Protein AF-A0A562T8Y8-F1 (afdb_monomer)

Organism: Chitinophaga japonensis (NCBI:txid104662)

Foldseek 3Di:
DDPDPPDDPDDQADPPDDLVVLQVLCVVVVHHSVLSVVLNVVCVVVRVDDPPPDRPRHVVVVSVVSVVVVVVVVVVVVVVVVVCVVPVDPDD

Secondary structure (DSSP, 8-state):
--------TTSS--SSPPHHHHHHHHHHTT--HHHHHHHHHHHHHTTT--TTS-----HHHHHHHHHHHHHHHHHHHHHHHHHHHH------

Radius of gyration: 18.33 Å; Cα contacts (8 Å, |Δi|>4): 45; chains: 1; bounding box: 42×44×49 Å

Sequence (92 aa):
MKCKKFSFLGLGRHLPPLFHHVEIYFLQKGCSGNEAATFFRHYQARGWKGVKGKPVPSWKTLACDWIYLLKRNAYQKKALYEKANLYPGQTD

Mean predicted aligned error: 11.06 Å

Nearest PDB structures (foldseek):
  8zey-assembly1_A  TM=4.575E-01  e=9.384E+00  Pseudomonas aeruginosa

Structure (mmCIF, N/CA/C/O backbone):
data_AF-A0A562T8Y8-F1
#
_entry.id   AF-A0A562T8Y8-F1
#
loop_
_atom_site.group_PDB
_atom_site.id
_atom_site.type_symbol
_atom_site.label_atom_id
_atom_site.label_alt_id
_atom_site.label_comp_id
_atom_site.label_asym_id
_atom_site.label_entity_id
_atom_site.label_seq_id
_atom_site.pdbx_PDB_ins_code
_atom_site.Cartn_x
_atom_site.Cartn_y
_atom_site.Cartn_z
_atom_site.occupancy
_atom_site.B_iso_or_equiv
_atom_site.auth_seq_id
_atom_site.auth_comp_id
_atom_site.auth_asym_id
_atom_site.auth_atom_id
_atom_site.pdbx_PDB_model_num
ATOM 1 N N . MET A 1 1 ? 15.254 -6.307 -30.663 1.00 40.22 1 MET A N 1
ATOM 2 C CA . MET A 1 1 ? 14.574 -5.869 -29.420 1.00 40.22 1 MET A CA 1
ATOM 3 C C . MET A 1 1 ? 14.930 -6.851 -28.309 1.00 40.22 1 MET A C 1
ATOM 5 O O . MET A 1 1 ? 14.601 -8.020 -28.436 1.00 40.22 1 MET A O 1
ATOM 9 N N . LYS A 1 2 ? 15.699 -6.445 -27.289 1.00 41.69 2 LYS A N 1
ATOM 10 C CA . LYS A 1 2 ? 16.165 -7.343 -26.213 1.00 41.69 2 LYS A CA 1
ATOM 11 C C . LYS A 1 2 ? 15.554 -6.887 -24.886 1.00 41.69 2 LYS A C 1
ATOM 13 O O . LYS A 1 2 ? 16.101 -6.002 -24.233 1.00 41.69 2 LYS A O 1
ATOM 18 N N . CYS A 1 3 ? 14.417 -7.464 -24.498 1.00 46.38 3 CYS A N 1
ATOM 19 C CA . CYS A 1 3 ? 13.878 -7.306 -23.147 1.00 46.38 3 CYS A CA 1
ATOM 20 C C . CYS A 1 3 ? 14.849 -7.989 -22.178 1.00 46.38 3 CYS A C 1
ATOM 22 O O . CYS A 1 3 ? 14.932 -9.215 -22.109 1.00 46.38 3 CYS A O 1
ATOM 24 N N . LYS A 1 4 ? 15.670 -7.177 -21.509 1.00 50.12 4 LYS A N 1
ATOM 25 C CA . LYS A 1 4 ? 16.719 -7.616 -20.588 1.00 50.12 4 LYS A CA 1
ATOM 26 C C . LYS A 1 4 ? 16.039 -8.316 -19.409 1.00 50.12 4 LYS A C 1
ATOM 28 O O . LYS A 1 4 ? 15.342 -7.670 -18.630 1.00 50.12 4 LYS A O 1
ATOM 33 N N . LYS A 1 5 ? 16.192 -9.642 -19.330 1.00 50.12 5 LYS A N 1
ATOM 34 C CA . LYS A 1 5 ? 15.711 -10.470 -18.218 1.00 50.12 5 LYS A CA 1
ATOM 35 C C . LYS A 1 5 ? 16.250 -9.883 -16.913 1.00 50.12 5 LYS A C 1
ATOM 37 O O . LYS A 1 5 ? 17.446 -9.960 -16.652 1.00 50.12 5 LYS A O 1
ATOM 42 N N . PHE A 1 6 ? 15.376 -9.280 -16.111 1.00 49.34 6 PHE A N 1
ATOM 43 C CA . PHE A 1 6 ? 15.708 -8.828 -14.761 1.00 49.34 6 PHE A CA 1
ATOM 44 C C . PHE A 1 6 ? 15.581 -10.021 -13.808 1.00 49.34 6 PHE A C 1
ATOM 46 O O . PHE A 1 6 ? 14.669 -10.118 -12.993 1.00 49.34 6 PHE A O 1
ATOM 53 N N . SER A 1 7 ? 16.480 -10.988 -13.972 1.00 56.41 7 SER A N 1
ATOM 54 C CA . SER A 1 7 ? 16.621 -12.124 -13.069 1.00 56.41 7 SER A CA 1
ATOM 55 C C . SER A 1 7 ? 17.464 -11.706 -11.866 1.00 56.41 7 SER A C 1
ATOM 57 O O . SER A 1 7 ? 18.689 -11.740 -11.922 1.00 56.41 7 SER A O 1
ATOM 59 N N . PHE A 1 8 ? 16.802 -11.332 -10.773 1.00 50.19 8 PHE A N 1
ATOM 60 C CA . PHE A 1 8 ? 17.379 -11.399 -9.429 1.00 50.19 8 PHE A CA 1
ATOM 61 C C . PHE A 1 8 ? 16.430 -12.222 -8.557 1.00 50.19 8 PHE A C 1
ATOM 63 O O . PHE A 1 8 ? 15.491 -11.694 -7.954 1.00 50.19 8 PHE A O 1
ATOM 70 N N . LEU A 1 9 ? 16.648 -13.541 -8.564 1.00 45.19 9 LEU A N 1
ATOM 71 C CA . LEU A 1 9 ? 15.934 -14.492 -7.718 1.00 45.19 9 LEU A CA 1
ATOM 72 C C . LEU A 1 9 ? 16.098 -14.111 -6.232 1.00 45.19 9 LEU A C 1
ATOM 74 O O . LEU A 1 9 ? 17.183 -13.747 -5.790 1.00 45.19 9 LEU A O 1
ATOM 78 N N . GLY A 1 10 ? 15.004 -14.187 -5.467 1.00 45.34 10 GLY A N 1
ATOM 79 C CA . GLY A 1 10 ? 15.020 -14.201 -3.995 1.00 45.34 10 GLY A CA 1
ATOM 80 C C . GLY A 1 10 ? 14.884 -12.865 -3.246 1.00 45.34 10 GLY A C 1
ATOM 81 O O . GLY A 1 10 ? 14.584 -12.883 -2.059 1.00 45.34 10 GLY A O 1
ATOM 82 N N . LEU A 1 11 ? 15.026 -11.696 -3.887 1.00 52.38 11 LEU A N 1
ATOM 83 C CA . LEU A 1 11 ? 15.134 -10.406 -3.161 1.00 52.38 11 LEU A CA 1
ATOM 84 C C . LEU A 1 11 ? 13.849 -9.555 -3.108 1.00 52.38 11 LEU A C 1
ATOM 86 O O . LEU A 1 11 ? 13.892 -8.387 -2.722 1.00 52.38 11 LEU A O 1
ATOM 90 N N . GLY A 1 12 ? 12.691 -10.092 -3.509 1.00 52.00 12 GLY A N 1
ATOM 91 C CA . GLY A 1 12 ? 11.424 -9.339 -3.499 1.00 52.00 12 GLY A CA 1
ATOM 92 C C . GLY A 1 12 ? 11.365 -8.184 -4.511 1.00 52.00 12 GLY A C 1
ATOM 93 O O . GLY A 1 12 ? 10.550 -7.276 -4.367 1.00 52.00 12 GLY A O 1
ATOM 94 N N . ARG A 1 13 ? 12.223 -8.216 -5.537 1.00 56.88 13 ARG A N 1
ATOM 95 C CA . ARG A 1 13 ? 12.273 -7.232 -6.636 1.00 56.88 13 ARG A CA 1
ATOM 96 C C . ARG A 1 13 ? 11.500 -7.685 -7.880 1.00 56.88 13 ARG A C 1
ATOM 98 O O . ARG A 1 13 ? 11.518 -6.999 -8.894 1.00 56.88 13 ARG A O 1
ATOM 105 N N . HIS A 1 14 ? 10.834 -8.840 -7.805 1.00 61.41 14 HIS A N 1
ATOM 106 C CA . HIS A 1 14 ? 10.005 -9.354 -8.889 1.00 61.41 14 HIS A CA 1
ATOM 107 C C . HIS A 1 14 ? 8.713 -8.541 -8.984 1.00 61.41 14 HIS A C 1
ATOM 109 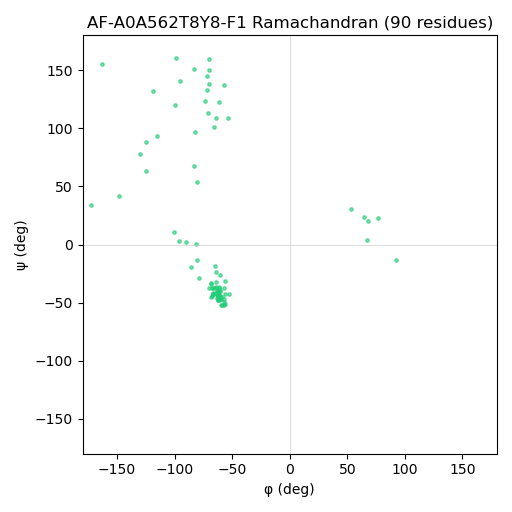O O . HIS A 1 14 ? 7.972 -8.411 -8.007 1.00 61.41 14 HIS A O 1
ATOM 115 N N . LEU A 1 15 ? 8.481 -7.987 -10.169 1.00 64.69 15 LEU A N 1
ATOM 116 C CA . LEU A 1 15 ? 7.265 -7.285 -10.542 1.00 64.69 15 LEU A CA 1
ATOM 117 C C . LEU A 1 15 ? 6.629 -8.042 -11.716 1.00 64.69 15 LEU A C 1
ATOM 119 O O . LEU A 1 15 ? 7.345 -8.353 -12.671 1.00 64.69 15 LEU A O 1
ATOM 123 N N . PRO A 1 16 ? 5.320 -8.328 -11.677 1.00 65.94 16 PRO A N 1
ATOM 124 C CA . PRO A 1 16 ? 4.407 -8.110 -10.554 1.00 65.94 16 PRO A CA 1
ATOM 125 C C . PRO A 1 16 ? 4.671 -9.092 -9.387 1.00 65.94 16 PRO A C 1
ATOM 127 O O . PRO A 1 16 ? 5.046 -10.241 -9.626 1.00 65.94 16 PRO A O 1
ATOM 130 N N . PRO A 1 17 ? 4.496 -8.668 -8.122 1.00 75.38 17 PRO A N 1
ATOM 131 C CA . PRO A 1 17 ? 4.483 -9.585 -6.988 1.00 75.38 17 PRO A CA 1
ATOM 132 C C . PRO A 1 17 ? 3.221 -10.456 -7.000 1.00 75.38 17 PRO A C 1
ATOM 134 O O . PRO A 1 17 ? 2.206 -10.095 -7.588 1.00 75.38 17 PRO A O 1
ATOM 137 N N . LEU A 1 18 ? 3.261 -11.589 -6.297 1.00 84.00 18 LEU A N 1
ATOM 138 C CA . LEU A 1 18 ? 2.052 -12.344 -5.966 1.00 84.00 18 LEU A CA 1
ATOM 139 C C . LEU A 1 18 ? 1.232 -11.559 -4.938 1.00 84.00 18 LEU A C 1
ATOM 141 O O . LEU A 1 18 ? 1.802 -11.034 -3.979 1.00 84.00 18 LEU A O 1
ATOM 145 N N . PHE A 1 19 ? -0.093 -11.527 -5.106 1.00 87.06 19 PHE A N 1
ATOM 146 C CA . PHE A 1 19 ? -0.996 -10.859 -4.163 1.00 87.06 19 PHE A CA 1
ATOM 147 C C . PHE A 1 19 ? -0.775 -11.341 -2.723 1.00 87.06 19 PHE A C 1
ATOM 149 O O . PHE A 1 19 ? -0.632 -10.522 -1.823 1.00 87.06 19 PHE A O 1
ATOM 156 N N . HIS A 1 20 ? -0.606 -12.650 -2.529 1.00 88.88 20 HIS A N 1
ATOM 157 C CA . HIS A 1 20 ? -0.366 -13.248 -1.216 1.00 88.88 20 HIS A CA 1
ATOM 158 C C . HIS A 1 20 ? 0.878 -12.682 -0.502 1.00 88.88 20 HIS A C 1
ATOM 160 O O . HIS A 1 20 ? 0.857 -12.437 0.700 1.00 88.88 20 HIS A O 1
ATOM 166 N N . HIS A 1 21 ? 1.956 -12.384 -1.239 1.00 87.88 21 HIS A N 1
ATOM 167 C CA . HIS A 1 21 ? 3.140 -11.746 -0.651 1.00 87.88 21 HIS A CA 1
ATOM 168 C C . HIS A 1 21 ? 2.857 -10.314 -0.188 1.00 87.88 21 HIS A C 1
ATOM 170 O O . HIS A 1 21 ? 3.390 -9.877 0.832 1.00 87.88 21 HIS A O 1
ATOM 176 N N . VAL A 1 22 ? 2.038 -9.579 -0.942 1.00 88.69 22 VAL A N 1
ATOM 177 C CA . VAL A 1 22 ? 1.616 -8.220 -0.588 1.00 88.69 22 VAL A CA 1
ATOM 178 C C . VAL A 1 22 ? 0.704 -8.257 0.634 1.00 88.69 22 VAL A C 1
ATOM 180 O O . VAL A 1 22 ? 0.912 -7.495 1.571 1.00 88.69 22 VAL A O 1
ATOM 183 N N . GLU A 1 23 ? -0.255 -9.174 0.659 1.00 92.00 23 GLU A N 1
ATOM 184 C CA . GLU A 1 23 ? -1.185 -9.361 1.769 1.00 92.00 23 GLU A CA 1
ATOM 185 C C . GLU A 1 23 ? -0.455 -9.668 3.082 1.00 92.00 23 GLU A C 1
ATOM 187 O O . GLU A 1 23 ? -0.618 -8.925 4.050 1.00 92.00 23 GLU A O 1
ATOM 192 N N . ILE A 1 24 ? 0.439 -10.666 3.096 1.00 90.94 24 ILE A N 1
ATOM 193 C CA . ILE A 1 24 ? 1.258 -10.989 4.277 1.00 90.94 24 ILE A CA 1
ATOM 194 C C . ILE A 1 24 ? 2.055 -9.767 4.740 1.00 90.94 24 ILE A C 1
ATOM 196 O O . ILE A 1 24 ? 2.127 -9.489 5.936 1.00 90.94 24 ILE A O 1
ATOM 200 N N . TYR A 1 25 ? 2.641 -9.012 3.808 1.00 90.62 25 TYR A N 1
ATOM 201 C CA . TYR A 1 25 ? 3.426 -7.828 4.147 1.00 90.62 25 TYR A CA 1
ATOM 202 C C . TYR A 1 25 ? 2.586 -6.745 4.834 1.00 90.62 25 TYR A C 1
ATOM 204 O O . TYR A 1 25 ? 3.023 -6.159 5.824 1.00 90.62 25 TYR A O 1
ATOM 212 N N . PHE A 1 26 ? 1.379 -6.480 4.334 1.00 91.31 26 PHE A N 1
ATOM 213 C CA . PHE A 1 26 ? 0.471 -5.504 4.937 1.00 91.31 26 PHE A CA 1
ATOM 214 C C . PHE A 1 26 ? -0.015 -5.967 6.313 1.00 91.31 26 PHE A C 1
ATOM 216 O O . PHE A 1 26 ? 0.031 -5.176 7.257 1.00 91.31 26 PHE A O 1
ATOM 223 N N . LEU A 1 27 ? -0.371 -7.247 6.456 1.00 91.44 27 LEU A N 1
ATOM 224 C CA . LEU A 1 27 ? -0.752 -7.834 7.743 1.00 91.44 27 LEU A CA 1
ATOM 225 C C . LEU A 1 27 ? 0.382 -7.709 8.774 1.00 91.44 27 LEU A C 1
ATOM 227 O O . LEU A 1 27 ? 0.156 -7.240 9.887 1.00 91.44 27 LEU A O 1
ATOM 231 N N . GLN A 1 28 ? 1.627 -8.006 8.384 1.00 91.56 28 GLN A N 1
ATOM 232 C CA . GLN A 1 28 ? 2.813 -7.827 9.238 1.00 91.56 28 GLN A CA 1
ATOM 233 C C . GLN A 1 28 ? 3.048 -6.370 9.667 1.00 91.56 28 GLN A C 1
ATOM 235 O O . GLN A 1 28 ? 3.677 -6.119 10.694 1.00 91.56 28 GLN A O 1
ATOM 240 N N . LYS A 1 29 ? 2.578 -5.391 8.887 1.00 87.94 29 LYS A N 1
ATOM 241 C CA . LYS A 1 29 ? 2.690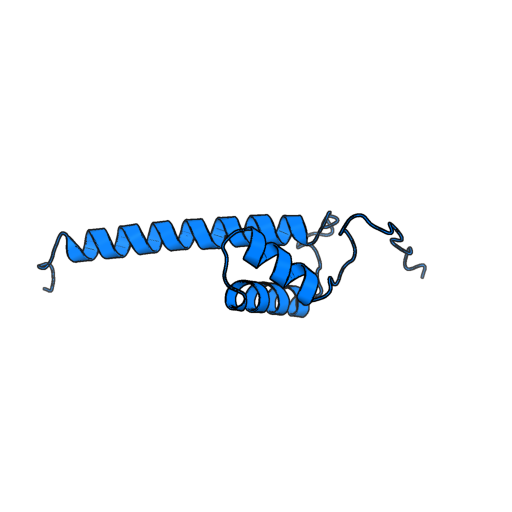 -3.957 9.203 1.00 87.94 29 LYS A CA 1
ATOM 242 C C . LYS A 1 29 ? 1.506 -3.412 10.010 1.00 87.94 29 LYS A C 1
ATOM 244 O O . LYS A 1 29 ? 1.504 -2.216 10.327 1.00 87.94 29 LYS A O 1
ATOM 249 N N . GLY A 1 30 ? 0.549 -4.272 10.362 1.00 88.81 30 GLY A N 1
ATOM 250 C CA . GLY A 1 30 ? -0.672 -3.908 11.077 1.00 88.81 30 GLY A CA 1
ATOM 251 C C . GLY A 1 30 ? -1.715 -3.222 10.191 1.00 88.81 30 GLY A C 1
ATOM 252 O O . GLY A 1 30 ? -2.538 -2.468 10.701 1.00 88.81 30 GLY A O 1
ATOM 253 N N . CYS A 1 31 ? -1.650 -3.429 8.875 1.00 88.75 31 CYS A N 1
ATOM 254 C CA . CYS A 1 31 ? -2.646 -2.960 7.914 1.00 88.75 31 CYS A CA 1
ATOM 255 C C . CYS A 1 31 ? -3.624 -4.084 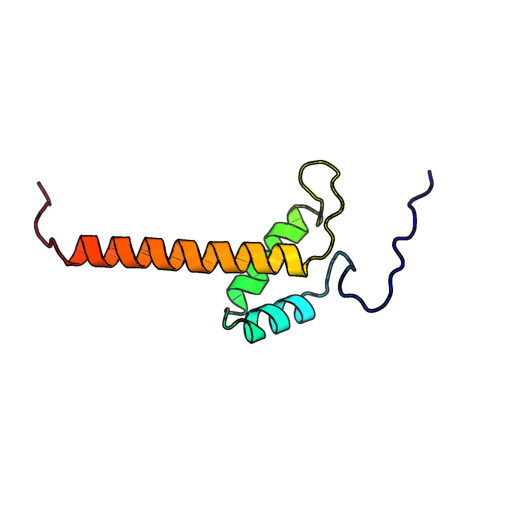7.552 1.00 88.75 31 CYS A C 1
ATOM 257 O O . CYS A 1 31 ? -3.330 -5.268 7.723 1.00 88.75 31 CYS A O 1
ATOM 259 N N . SER A 1 32 ? -4.788 -3.717 7.018 1.00 90.94 32 SER A N 1
ATOM 260 C CA . SER A 1 32 ? -5.822 -4.688 6.639 1.00 90.94 32 SER A CA 1
ATOM 261 C C . SER A 1 32 ? -5.571 -5.298 5.256 1.00 90.94 32 SER A C 1
ATOM 263 O O . SER A 1 32 ? -5.072 -4.628 4.349 1.00 90.94 32 SER A O 1
ATOM 265 N N . GLY A 1 33 ? -6.022 -6.540 5.041 1.00 88.75 33 GLY A N 1
ATOM 266 C CA . GLY A 1 33 ? -5.986 -7.191 3.720 1.00 88.75 33 GLY A CA 1
ATOM 267 C C . GLY A 1 33 ? -6.719 -6.392 2.628 1.00 88.75 33 GLY A C 1
ATOM 268 O O . GLY A 1 33 ? -6.273 -6.333 1.484 1.00 88.75 33 GLY A O 1
ATOM 269 N N . ASN A 1 34 ? -7.772 -5.653 2.996 1.00 90.75 34 ASN A N 1
ATOM 270 C CA . ASN A 1 34 ? -8.481 -4.738 2.090 1.00 90.75 34 ASN A CA 1
ATOM 271 C C . ASN A 1 34 ? -7.583 -3.605 1.552 1.00 90.75 34 ASN A C 1
ATOM 273 O O . ASN A 1 34 ? -7.678 -3.222 0.381 1.00 90.75 34 ASN A O 1
ATOM 277 N N . GLU A 1 35 ? -6.681 -3.074 2.384 1.00 89.56 35 GLU A N 1
ATOM 278 C CA . GLU A 1 35 ? -5.720 -2.045 1.971 1.00 89.56 35 GLU A CA 1
ATOM 279 C C . GLU A 1 35 ? -4.669 -2.639 1.027 1.00 89.56 35 GLU A C 1
ATOM 281 O O . GLU A 1 35 ? -4.312 -2.009 0.028 1.00 89.56 35 GLU A O 1
ATOM 286 N N . ALA A 1 36 ? -4.244 -3.881 1.289 1.00 91.38 36 ALA A N 1
ATOM 287 C CA . ALA A 1 36 ? -3.347 -4.634 0.418 1.00 91.38 36 ALA A CA 1
ATOM 288 C C . ALA A 1 36 ? -3.972 -4.881 -0.967 1.00 91.38 36 ALA A C 1
ATOM 290 O O . ALA A 1 36 ? -3.316 -4.671 -1.989 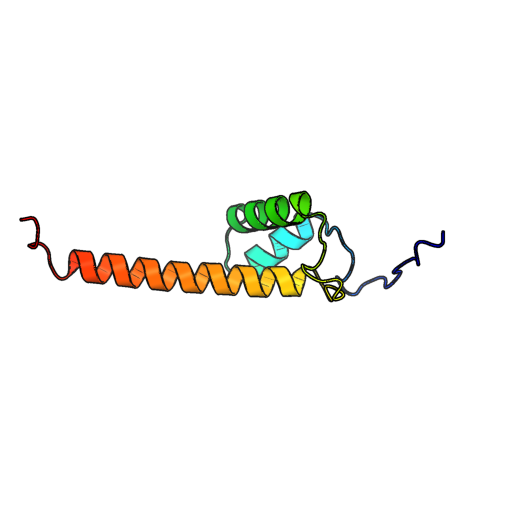1.00 91.38 36 ALA A O 1
ATOM 291 N N . ALA A 1 37 ? -5.254 -5.258 -1.017 1.00 92.00 37 ALA A N 1
ATOM 292 C CA . ALA A 1 37 ? -6.005 -5.435 -2.262 1.00 92.00 37 ALA A CA 1
ATOM 293 C C . ALA A 1 37 ? -6.125 -4.127 -3.052 1.00 92.00 37 ALA A C 1
ATOM 295 O O . ALA A 1 37 ? -5.909 -4.107 -4.267 1.00 92.00 37 ALA A O 1
ATOM 296 N N . THR A 1 38 ? -6.405 -3.020 -2.365 1.00 92.31 38 THR A N 1
ATOM 297 C CA . THR A 1 38 ? -6.479 -1.687 -2.983 1.00 92.31 38 THR A CA 1
ATOM 298 C C . THR A 1 38 ? -5.134 -1.283 -3.584 1.00 92.31 38 THR A C 1
ATOM 300 O O . THR A 1 38 ? -5.068 -0.892 -4.752 1.00 92.31 38 THR A O 1
ATOM 303 N N . PHE A 1 39 ? -4.050 -1.448 -2.822 1.00 90.50 39 PHE A N 1
ATOM 304 C CA . PHE A 1 39 ? -2.687 -1.213 -3.292 1.00 90.50 39 PHE A CA 1
ATOM 305 C C . PHE A 1 39 ? -2.360 -2.071 -4.523 1.00 90.50 39 PHE A C 1
ATOM 307 O O . PHE A 1 39 ? -1.896 -1.553 -5.541 1.00 90.50 39 PHE A O 1
ATOM 314 N N . PHE A 1 40 ? -2.640 -3.375 -4.461 1.00 90.31 40 PHE A N 1
ATOM 31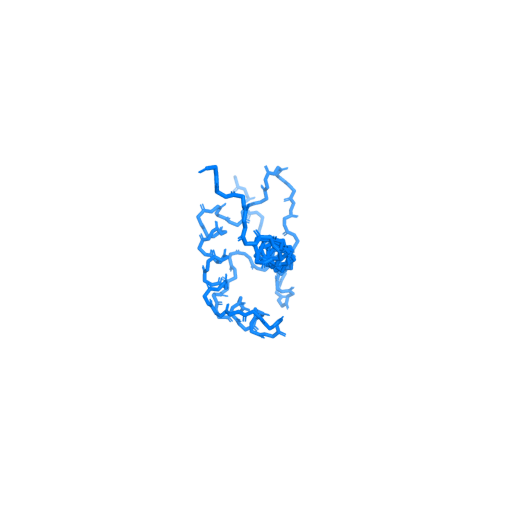5 C CA . PHE A 1 40 ? -2.320 -4.311 -5.535 1.00 90.31 40 PHE A CA 1
ATOM 316 C C . PHE A 1 40 ? -3.037 -3.952 -6.839 1.00 90.31 40 PHE A C 1
ATOM 318 O O . PHE A 1 40 ? -2.394 -3.843 -7.883 1.00 90.31 40 PHE A O 1
ATOM 325 N N . ARG A 1 41 ? -4.347 -3.682 -6.781 1.00 91.00 41 ARG A N 1
ATOM 326 C CA . ARG A 1 41 ? -5.148 -3.295 -7.956 1.00 91.00 41 ARG A CA 1
ATOM 327 C C . ARG A 1 41 ? -4.664 -1.982 -8.571 1.00 91.00 41 ARG A C 1
ATOM 329 O O . ARG A 1 41 ? -4.558 -1.884 -9.793 1.00 91.00 41 ARG A O 1
ATOM 336 N N . HIS A 1 42 ? -4.317 -1.001 -7.737 1.00 89.94 42 HIS A N 1
ATOM 337 C CA . HIS A 1 42 ? -3.810 0.300 -8.180 1.00 89.94 42 HIS A CA 1
ATOM 338 C C . HIS A 1 42 ? -2.508 0.179 -8.979 1.00 89.94 42 HIS A C 1
ATOM 340 O O . HIS A 1 42 ? -2.375 0.760 -10.059 1.00 89.94 42 HIS A O 1
ATOM 346 N N . TYR A 1 43 ? -1.549 -0.608 -8.485 1.00 85.44 43 TYR A N 1
ATOM 347 C CA . TYR A 1 43 ? -0.274 -0.809 -9.178 1.00 85.44 43 TYR A CA 1
ATOM 348 C C . TYR A 1 43 ? -0.363 -1.809 -10.334 1.00 85.44 43 TYR A C 1
ATOM 350 O O . TYR A 1 43 ? 0.352 -1.636 -11.324 1.00 85.44 43 TYR A O 1
ATOM 358 N N . GLN A 1 44 ? -1.277 -2.780 -10.271 1.00 85.69 44 GLN A N 1
ATOM 359 C CA . GLN A 1 44 ? -1.588 -3.674 -11.388 1.00 85.69 44 GLN A CA 1
ATOM 360 C C . GLN A 1 44 ? -2.119 -2.891 -12.594 1.00 85.69 44 GLN A C 1
ATOM 362 O O . GLN A 1 44 ? -1.610 -3.076 -13.698 1.00 85.69 44 GLN A O 1
ATOM 367 N N . ALA A 1 45 ? -3.057 -1.960 -12.391 1.00 84.69 45 ALA A N 1
ATOM 368 C CA . ALA A 1 45 ? -3.569 -1.098 -13.461 1.00 84.69 45 ALA A CA 1
ATOM 369 C C . ALA A 1 45 ? -2.485 -0.170 -14.045 1.00 84.69 45 ALA A C 1
ATOM 371 O O . ALA A 1 45 ? -2.472 0.113 -15.239 1.00 84.69 45 ALA A O 1
ATOM 372 N N . ARG A 1 46 ? -1.523 0.261 -13.218 1.00 80.56 46 ARG A N 1
ATOM 373 C CA . ARG A 1 46 ? -0.358 1.064 -13.639 1.00 80.56 46 ARG A CA 1
ATOM 374 C C . ARG A 1 46 ? 0.778 0.229 -14.248 1.00 80.56 46 ARG A C 1
ATOM 376 O O . ARG A 1 46 ? 1.823 0.774 -14.609 1.00 80.56 46 ARG A O 1
ATOM 383 N N . GLY A 1 47 ? 0.606 -1.090 -14.337 1.00 75.94 47 GLY A N 1
ATOM 384 C CA . GLY A 1 47 ? 1.595 -2.017 -14.881 1.00 75.94 47 GLY A CA 1
ATOM 385 C C . GLY A 1 47 ? 2.890 -2.099 -14.071 1.00 75.94 47 GLY A C 1
ATOM 386 O O . GLY A 1 47 ? 3.925 -2.434 -14.640 1.00 75.94 47 GLY A O 1
ATOM 387 N N . TRP A 1 48 ? 2.857 -1.760 -12.776 1.00 75.75 48 TRP A N 1
ATOM 388 C CA . TRP A 1 48 ? 4.029 -1.744 -11.888 1.00 75.75 48 TRP A CA 1
ATOM 389 C C . TRP A 1 48 ? 5.212 -0.916 -12.429 1.00 75.75 48 TRP A C 1
ATOM 391 O O . TRP A 1 48 ? 6.375 -1.213 -12.156 1.00 75.75 48 TRP A O 1
ATOM 401 N N . LYS A 1 49 ? 4.921 0.137 -13.205 1.00 69.62 49 LYS A N 1
ATOM 402 C CA . LYS A 1 49 ? 5.927 1.028 -13.799 1.00 69.62 49 LYS A CA 1
ATOM 403 C C . LYS A 1 49 ? 6.154 2.262 -12.927 1.00 69.62 49 LYS A C 1
ATOM 405 O O . LYS A 1 49 ? 5.217 2.837 -12.376 1.00 69.62 49 LYS A O 1
ATOM 410 N N . GLY A 1 50 ? 7.412 2.688 -12.826 1.00 66.94 50 GLY A N 1
ATOM 411 C CA . GLY A 1 50 ? 7.769 3.970 -12.221 1.00 66.94 50 GLY A CA 1
ATOM 412 C C . GLY A 1 50 ? 7.332 5.148 -13.099 1.00 66.94 50 GLY A C 1
ATOM 413 O O . GLY A 1 50 ? 7.322 5.048 -14.322 1.00 66.94 50 GLY A O 1
ATOM 414 N N . VAL A 1 51 ? 7.017 6.287 -12.475 1.00 60.19 51 VAL A N 1
ATOM 415 C CA . VAL A 1 51 ? 6.402 7.463 -13.131 1.00 60.19 51 VAL A CA 1
ATOM 416 C C . VAL A 1 51 ? 7.311 8.135 -14.180 1.00 60.19 51 VAL A C 1
ATOM 418 O O . VAL A 1 51 ? 6.821 8.879 -15.020 1.00 60.19 51 VAL A O 1
ATOM 421 N N . LYS A 1 52 ? 8.631 7.894 -14.170 1.00 56.78 52 LYS A N 1
ATOM 422 C CA . LYS A 1 52 ? 9.597 8.604 -15.041 1.00 56.78 52 LYS A CA 1
ATOM 423 C C . LYS A 1 52 ? 10.814 7.761 -15.451 1.00 56.78 52 LYS A C 1
ATOM 425 O O . LYS A 1 52 ? 11.943 8.228 -15.357 1.00 56.78 52 LYS A O 1
ATOM 430 N N . GLY A 1 53 ? 10.624 6.485 -15.791 1.00 55.56 53 GLY A N 1
ATOM 431 C CA . GLY A 1 53 ? 11.735 5.618 -16.227 1.00 55.56 53 GLY A CA 1
ATOM 432 C C . GLY A 1 53 ? 12.774 5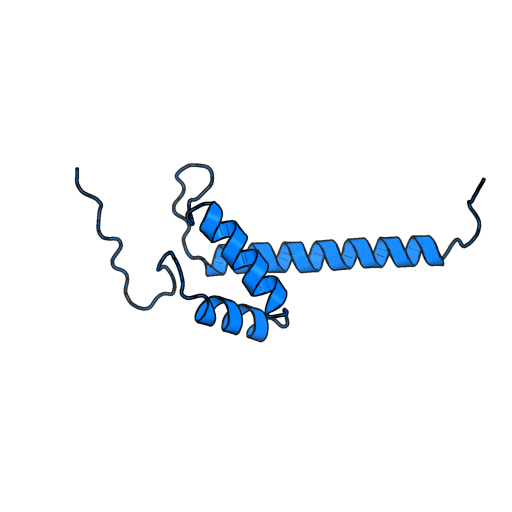.284 -15.144 1.00 55.56 53 GLY A C 1
ATOM 433 O O . GLY A 1 53 ? 13.756 4.604 -15.426 1.00 55.56 53 GLY A O 1
ATOM 434 N N . LYS A 1 54 ? 12.558 5.717 -13.892 1.00 56.47 54 LYS A N 1
ATOM 435 C CA . LYS A 1 54 ? 13.366 5.291 -12.748 1.00 56.47 54 LYS A CA 1
ATOM 436 C C . LYS A 1 54 ? 13.032 3.833 -12.409 1.00 56.47 54 LYS A C 1
ATOM 438 O O . LYS A 1 54 ? 11.842 3.505 -12.331 1.00 56.47 54 LYS A O 1
ATOM 443 N N . PRO A 1 55 ? 14.038 2.966 -12.197 1.00 58.09 55 PRO A N 1
ATOM 444 C CA . PRO A 1 55 ? 13.796 1.596 -11.776 1.00 58.09 55 PRO A CA 1
ATOM 445 C C . PRO A 1 55 ? 13.099 1.622 -10.417 1.00 58.09 55 PRO A C 1
ATOM 447 O O . PRO A 1 55 ? 13.615 2.203 -9.466 1.00 58.09 55 PRO A O 1
ATOM 450 N N . VAL A 1 56 ? 11.914 1.016 -10.331 1.00 63.22 56 VAL A N 1
ATOM 451 C CA . VAL A 1 56 ? 11.274 0.755 -9.041 1.00 63.22 56 VAL A CA 1
ATOM 452 C C . VAL A 1 56 ? 12.093 -0.354 -8.378 1.00 63.22 56 VAL A C 1
ATOM 454 O O . VAL A 1 56 ? 12.120 -1.466 -8.905 1.00 63.22 56 VAL A O 1
ATOM 457 N N . PRO A 1 57 ? 12.790 -0.084 -7.261 1.00 64.12 57 PRO A N 1
ATOM 458 C CA . PRO A 1 57 ? 13.727 -1.048 -6.693 1.00 64.12 57 PRO A CA 1
ATOM 459 C C . PRO A 1 57 ? 13.013 -2.279 -6.120 1.00 64.12 57 PRO A C 1
ATOM 461 O O . PRO A 1 57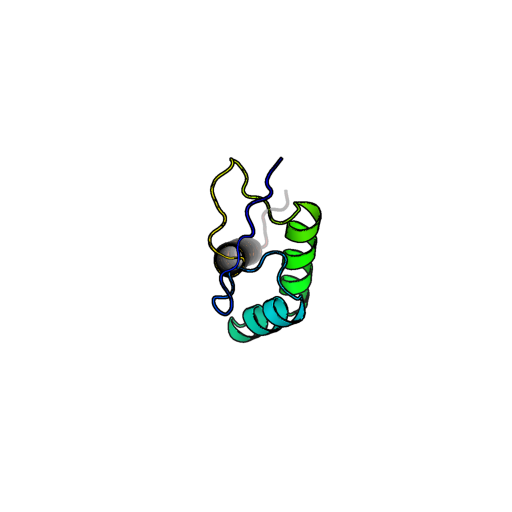 ? 13.548 -3.384 -6.185 1.00 64.12 57 PRO A O 1
ATOM 464 N N . SER A 1 58 ? 11.800 -2.110 -5.579 1.00 76.69 58 SER A N 1
ATOM 465 C CA . SER A 1 58 ? 10.934 -3.207 -5.139 1.00 76.69 58 SER A CA 1
ATOM 466 C C . SER A 1 58 ? 9.485 -2.744 -4.955 1.00 76.69 58 SER A C 1
ATOM 468 O O . SER A 1 58 ? 9.232 -1.577 -4.647 1.00 76.69 58 SER A O 1
ATOM 470 N N . TRP A 1 59 ? 8.525 -3.666 -5.064 1.00 82.88 59 TRP A N 1
ATOM 471 C CA . TRP A 1 59 ? 7.134 -3.401 -4.671 1.00 82.88 59 TRP A CA 1
ATOM 472 C C . TRP A 1 59 ? 6.999 -3.118 -3.169 1.00 82.88 59 TRP A C 1
ATOM 474 O O . TRP A 1 59 ? 6.064 -2.436 -2.765 1.00 82.88 59 TRP A O 1
ATOM 484 N N . LYS A 1 60 ? 7.946 -3.595 -2.346 1.00 84.00 60 LYS A N 1
ATOM 485 C CA . LYS A 1 60 ? 7.985 -3.318 -0.904 1.00 84.00 60 LYS A CA 1
ATOM 486 C C . LYS A 1 60 ? 8.212 -1.836 -0.620 1.00 84.00 60 LYS A C 1
ATOM 488 O O . LYS A 1 60 ? 7.600 -1.308 0.295 1.00 84.00 60 LYS A O 1
ATOM 493 N N . THR A 1 61 ? 9.035 -1.152 -1.418 1.00 84.19 61 THR A N 1
ATOM 494 C CA . THR A 1 61 ? 9.214 0.306 -1.309 1.00 84.19 61 THR A CA 1
ATOM 495 C C . THR A 1 61 ? 7.905 1.035 -1.603 1.00 84.19 61 THR A C 1
ATOM 497 O O . THR A 1 61 ? 7.482 1.871 -0.815 1.00 84.19 61 THR A O 1
ATOM 500 N N . LEU A 1 62 ? 7.210 0.644 -2.677 1.00 85.44 62 LEU A N 1
ATOM 501 C CA . LEU A 1 62 ? 5.891 1.194 -3.002 1.00 85.44 62 LEU A CA 1
ATOM 502 C C . LEU A 1 62 ? 4.869 0.914 -1.889 1.00 85.44 62 LEU A C 1
ATOM 504 O O . LEU A 1 62 ? 4.056 1.779 -1.575 1.00 85.44 62 LEU A O 1
ATOM 508 N N . ALA A 1 63 ? 4.911 -0.281 -1.294 1.00 88.88 63 ALA A N 1
ATOM 509 C CA . ALA A 1 63 ? 4.047 -0.664 -0.183 1.00 88.88 63 ALA A CA 1
ATOM 510 C C . ALA A 1 63 ? 4.352 0.147 1.086 1.00 88.88 63 ALA A C 1
ATOM 512 O O . ALA A 1 63 ? 3.422 0.615 1.733 1.00 88.88 63 ALA A O 1
ATOM 513 N N . CYS A 1 64 ? 5.628 0.366 1.422 1.00 88.12 64 CYS A N 1
ATOM 514 C CA . CYS A 1 64 ? 6.034 1.249 2.519 1.00 88.12 64 CYS A CA 1
ATOM 515 C C . CYS A 1 64 ? 5.471 2.662 2.339 1.00 88.12 64 CYS A C 1
ATOM 517 O O . CYS A 1 64 ? 4.827 3.173 3.255 1.00 88.12 64 CYS A O 1
ATOM 519 N N . ASP A 1 65 ? 5.677 3.265 1.166 1.00 88.12 65 ASP A N 1
A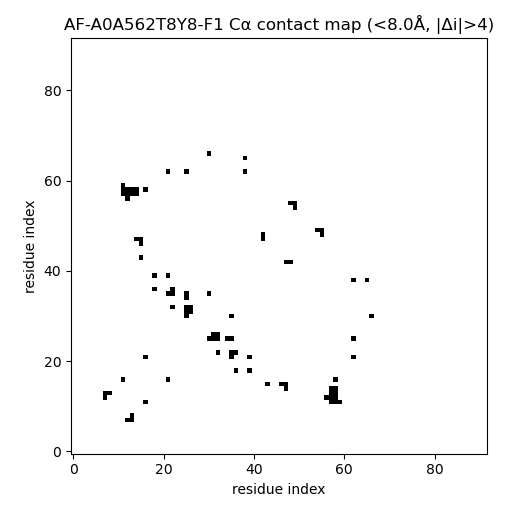TOM 520 C CA . ASP A 1 65 ? 5.176 4.610 0.862 1.00 88.12 65 ASP A CA 1
ATOM 521 C C . ASP A 1 65 ? 3.646 4.657 0.951 1.00 88.12 65 ASP A C 1
ATOM 523 O O . ASP A 1 65 ? 3.072 5.590 1.512 1.00 88.12 65 ASP A O 1
ATOM 527 N N . TRP A 1 66 ? 2.971 3.617 0.458 1.00 90.62 66 TRP A N 1
ATOM 528 C CA . TRP A 1 66 ? 1.519 3.498 0.546 1.00 90.62 66 TRP A CA 1
ATOM 529 C C . TRP A 1 66 ? 1.025 3.430 1.994 1.00 90.62 66 TRP A C 1
ATOM 531 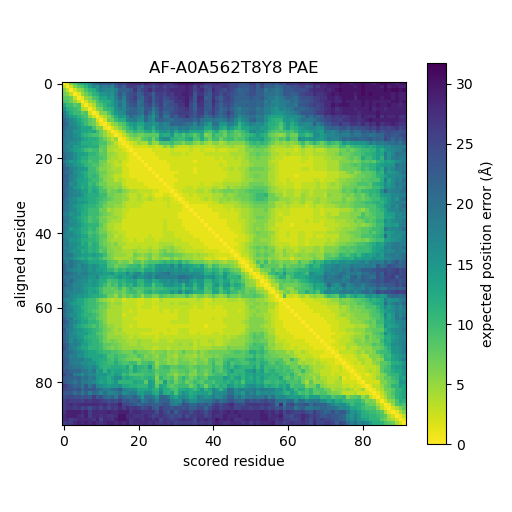O O . TRP A 1 66 ? 0.119 4.171 2.370 1.00 90.62 66 TRP A O 1
ATOM 541 N N . ILE A 1 67 ? 1.644 2.592 2.827 1.00 90.25 67 ILE A N 1
ATOM 542 C CA . ILE A 1 67 ? 1.309 2.463 4.252 1.00 90.25 67 ILE A CA 1
ATOM 543 C C . ILE A 1 67 ? 1.570 3.779 4.990 1.00 90.25 67 ILE A C 1
ATOM 545 O O . ILE A 1 67 ? 0.767 4.187 5.829 1.00 90.25 67 ILE A O 1
ATOM 549 N N . TYR A 1 68 ? 2.665 4.469 4.669 1.00 89.00 68 TYR A N 1
ATOM 550 C CA . TYR A 1 68 ? 2.959 5.781 5.236 1.00 89.00 68 TYR A CA 1
ATOM 551 C C . TYR A 1 68 ? 1.851 6.792 4.909 1.00 89.00 68 TYR A C 1
ATOM 553 O O . TYR A 1 68 ? 1.353 7.471 5.808 1.00 89.00 68 TYR A O 1
ATOM 561 N N . LEU A 1 69 ? 1.407 6.849 3.649 1.00 88.75 69 LEU A N 1
ATOM 562 C CA . LEU A 1 69 ? 0.306 7.720 3.227 1.00 88.75 69 LEU A CA 1
ATOM 563 C C . LEU A 1 69 ? -1.026 7.341 3.884 1.00 88.75 69 LEU A C 1
ATOM 565 O O . LEU A 1 69 ? -1.744 8.234 4.328 1.00 88.75 69 LEU A O 1
ATOM 569 N N . LEU A 1 70 ? -1.340 6.046 3.996 1.00 88.25 70 LEU A N 1
ATOM 570 C CA . LEU A 1 70 ? -2.534 5.561 4.697 1.00 88.25 70 LEU A CA 1
ATOM 571 C C . LEU A 1 70 ? -2.555 6.039 6.147 1.00 88.25 70 LEU A C 1
ATOM 573 O O . LEU A 1 70 ? -3.522 6.670 6.575 1.00 88.25 70 LEU A O 1
ATOM 577 N N . LYS A 1 71 ? -1.462 5.808 6.885 1.00 86.94 71 LYS A N 1
ATOM 578 C CA . LYS A 1 71 ? -1.342 6.243 8.281 1.00 86.94 71 LYS A CA 1
ATOM 579 C C . LYS A 1 71 ? -1.438 7.760 8.386 1.00 86.94 71 LYS A C 1
ATOM 581 O O . LYS A 1 71 ? -2.216 8.257 9.194 1.00 86.94 71 LYS A O 1
ATOM 586 N N . ARG A 1 72 ? -0.724 8.505 7.536 1.00 89.06 72 ARG A N 1
ATOM 587 C CA . ARG A 1 72 ? -0.773 9.976 7.514 1.00 89.06 72 ARG A CA 1
ATOM 588 C C . ARG A 1 72 ? -2.194 10.498 7.289 1.00 89.06 72 ARG A C 1
ATOM 590 O O . ARG A 1 72 ? -2.640 11.369 8.030 1.00 89.06 72 ARG A O 1
ATOM 597 N N . ASN A 1 73 ? -2.917 9.943 6.319 1.00 86.56 73 ASN A N 1
ATOM 598 C CA . ASN A 1 73 ? -4.297 10.330 6.031 1.00 86.56 73 ASN A CA 1
ATOM 599 C C . ASN A 1 73 ? -5.242 9.953 7.184 1.00 86.56 73 ASN A C 1
ATOM 601 O O . ASN A 1 73 ? -6.145 10.721 7.509 1.00 86.56 73 ASN A O 1
ATOM 605 N N . ALA A 1 74 ? -5.021 8.805 7.833 1.00 82.81 74 ALA A N 1
ATOM 606 C CA . ALA A 1 74 ? -5.776 8.405 9.015 1.00 82.81 74 ALA A CA 1
ATOM 607 C C . ALA A 1 74 ? -5.565 9.387 10.178 1.00 82.81 74 ALA A C 1
ATOM 609 O O . ALA A 1 74 ? -6.546 9.814 10.781 1.00 82.81 74 ALA A O 1
ATOM 610 N N . TYR A 1 75 ? -4.325 9.819 10.441 1.00 79.06 75 TYR A N 1
ATOM 611 C CA . TYR A 1 75 ? -4.038 10.863 11.433 1.00 79.06 75 TYR A CA 1
ATOM 612 C C . TYR A 1 75 ? -4.720 12.190 11.085 1.00 79.06 75 TYR A C 1
ATOM 614 O O . TYR A 1 75 ? -5.333 12.804 11.955 1.00 79.06 75 TYR A O 1
ATOM 622 N N . GLN A 1 76 ? -4.675 12.614 9.819 1.00 80.06 76 GLN A N 1
ATOM 623 C CA . GLN A 1 76 ? -5.343 13.842 9.374 1.00 80.06 76 GLN A CA 1
ATOM 624 C C . GLN A 1 76 ? -6.863 13.762 9.552 1.00 80.06 76 GLN A C 1
ATOM 626 O O . GLN A 1 76 ? -7.468 14.687 10.087 1.00 80.06 76 GLN A O 1
ATOM 631 N N . LYS A 1 77 ? -7.485 12.642 9.168 1.00 77.25 77 LYS A N 1
ATOM 632 C CA . LYS A 1 77 ? -8.923 12.417 9.362 1.00 77.25 77 LYS A CA 1
ATOM 633 C C . LYS A 1 77 ? -9.288 12.367 10.848 1.00 77.25 77 LYS A C 1
ATOM 635 O O . LYS A 1 77 ? -10.337 12.881 11.223 1.00 77.25 77 LYS A O 1
ATOM 640 N N . LYS A 1 78 ? -8.410 11.797 11.684 1.00 80.94 78 LYS A N 1
ATOM 641 C CA . LYS A 1 78 ? -8.555 11.786 13.142 1.00 80.94 78 LYS A CA 1
ATOM 642 C C . LYS A 1 78 ? -8.596 13.206 13.706 1.00 80.94 78 LYS A C 1
ATOM 644 O O . LYS A 1 78 ? -9.550 13.575 14.376 1.00 80.94 78 LYS A O 1
ATOM 649 N N . ALA A 1 79 ? -7.604 14.017 13.348 1.00 80.00 79 ALA A N 1
ATOM 650 C CA . ALA A 1 79 ? -7.514 15.410 13.770 1.00 80.00 79 ALA A CA 1
ATOM 651 C C . ALA A 1 79 ? -8.709 16.247 13.286 1.00 80.00 79 ALA A C 1
ATOM 653 O O . ALA A 1 79 ? -9.193 17.107 14.015 1.00 80.00 79 ALA A O 1
ATOM 654 N N . LEU A 1 80 ? -9.212 15.980 12.076 1.00 81.50 80 LEU A N 1
ATOM 655 C CA . LEU A 1 80 ? -10.410 16.637 11.553 1.00 81.50 80 LEU A CA 1
ATOM 656 C C . LEU A 1 80 ? -11.677 16.241 12.319 1.00 81.50 80 LEU A C 1
ATOM 658 O O . LEU A 1 80 ? -12.447 17.138 12.649 1.00 81.50 80 LEU A O 1
ATOM 662 N N . TYR A 1 81 ? -11.892 14.952 12.633 1.00 79.56 81 TYR A N 1
ATOM 663 C CA . TYR A 1 81 ? -13.046 14.559 13.460 1.00 79.56 81 TYR A CA 1
ATOM 664 C C . TYR A 1 81 ? -12.946 15.213 14.835 1.00 79.56 81 TYR A C 1
ATOM 666 O O . TYR A 1 81 ? -13.941 15.707 15.349 1.00 79.56 81 TYR A O 1
ATOM 674 N N . GLU A 1 82 ? -11.758 15.204 15.440 1.00 80.19 82 GLU A N 1
ATOM 675 C CA . GLU A 1 82 ? -11.581 15.691 16.803 1.00 80.19 82 GLU A CA 1
ATOM 676 C C . GLU A 1 82 ? -11.829 17.196 16.850 1.00 80.19 82 GLU A C 1
ATOM 678 O O . GLU A 1 82 ? -12.583 17.660 17.695 1.00 80.19 82 GLU A O 1
ATOM 683 N N . LYS A 1 83 ? -11.331 17.941 15.854 1.00 79.81 83 LYS A N 1
ATOM 684 C CA . LYS A 1 83 ? -11.636 19.364 15.677 1.00 79.81 83 LYS A CA 1
ATOM 685 C C . LYS A 1 83 ? -13.126 19.629 15.422 1.00 79.81 83 LYS A C 1
ATOM 687 O O . LYS A 1 83 ? -13.650 20.599 15.958 1.00 79.81 83 LYS A O 1
ATOM 692 N N . ALA A 1 84 ? -13.801 18.790 14.635 1.00 77.88 84 ALA A N 1
ATOM 693 C CA . ALA A 1 84 ? -15.237 18.914 14.376 1.00 77.88 84 ALA A CA 1
ATOM 694 C C . ALA A 1 84 ? -16.087 18.603 15.621 1.00 77.88 84 ALA A C 1
ATOM 696 O O . ALA A 1 84 ? -17.109 19.240 15.843 1.00 77.88 84 ALA A O 1
ATOM 697 N N . ASN A 1 85 ? -15.639 17.669 16.463 1.00 75.69 85 ASN A N 1
ATOM 698 C CA . ASN A 1 85 ? -16.339 17.280 17.687 1.00 75.69 85 ASN A CA 1
ATOM 699 C C . ASN A 1 85 ? -15.999 18.178 18.893 1.00 75.69 85 ASN A C 1
ATOM 701 O O . ASN A 1 85 ? -16.763 18.201 19.853 1.00 75.69 85 ASN A O 1
ATOM 705 N N . LEU A 1 86 ? -14.884 18.922 18.859 1.00 64.44 86 LEU A N 1
ATOM 706 C CA . LEU A 1 86 ? -14.501 19.884 19.904 1.00 64.44 86 LEU A CA 1
ATOM 707 C C . LEU A 1 86 ? -15.233 21.239 19.771 1.00 64.44 86 LEU A C 1
ATOM 709 O O . LEU A 1 86 ? -15.234 22.019 20.718 1.00 64.44 86 LEU A O 1
ATOM 713 N N . TYR A 1 87 ? -15.892 21.507 18.634 1.00 55.59 87 TYR A N 1
ATOM 714 C CA . TYR A 1 87 ? -16.728 22.695 18.404 1.00 55.59 87 TYR A CA 1
ATOM 715 C C . TYR A 1 87 ? -18.112 22.310 17.843 1.00 55.59 87 TYR A C 1
ATOM 717 O O . TYR A 1 87 ? -18.354 22.462 16.644 1.00 55.59 87 TYR A O 1
ATOM 725 N N . PRO A 1 88 ? -19.054 21.829 18.673 1.00 52.44 88 PRO A N 1
ATOM 726 C CA . PRO A 1 88 ? -20.388 21.426 18.223 1.00 52.44 88 PRO A CA 1
ATOM 727 C C . PRO A 1 88 ? -21.325 22.640 18.042 1.00 52.44 88 PRO A C 1
ATOM 729 O O . PRO A 1 88 ? -22.386 22.694 18.657 1.00 52.44 88 PRO A O 1
ATOM 732 N N . GLY A 1 89 ? -20.932 23.656 17.263 1.00 57.94 89 GLY A N 1
ATOM 733 C CA . GLY A 1 89 ? -21.700 24.911 17.222 1.00 57.94 89 GLY A CA 1
ATOM 734 C C . GLY A 1 89 ? -21.295 25.966 16.194 1.00 57.94 89 GLY A C 1
ATOM 735 O O . GLY A 1 89 ? -21.411 27.150 16.481 1.00 57.94 89 GLY A O 1
ATOM 736 N N . GLN A 1 90 ? -20.827 25.574 15.009 1.00 54.09 90 GLN A N 1
ATOM 737 C CA . GLN A 1 90 ? -20.789 26.480 13.850 1.00 54.09 90 GLN A CA 1
ATOM 738 C C . GLN A 1 90 ? -21.529 25.839 12.676 1.00 54.09 90 GLN A C 1
ATOM 740 O O . GLN A 1 90 ? -20.948 25.489 11.652 1.00 54.09 90 GLN A O 1
ATOM 745 N N . THR A 1 91 ? -22.824 25.626 12.866 1.00 50.25 91 THR A N 1
ATOM 746 C CA . THR A 1 91 ? -23.782 25.644 11.762 1.00 50.25 91 THR A CA 1
ATOM 747 C C . THR A 1 91 ? -24.437 27.016 11.821 1.00 50.25 91 THR A C 1
ATOM 749 O O . THR A 1 91 ? -24.958 27.363 12.880 1.00 50.25 91 THR A O 1
ATOM 752 N N . ASP A 1 92 ? -24.286 27.783 10.740 1.00 45.41 92 ASP A N 1
ATOM 753 C CA . ASP A 1 92 ? -24.892 29.106 10.521 1.00 45.41 92 ASP A CA 1
ATOM 754 C C . ASP A 1 92 ? -26.405 29.099 10.807 1.00 45.41 92 ASP A C 1
ATOM 756 O O . ASP A 1 92 ? -27.055 28.081 10.456 1.00 45.41 92 ASP A O 1
#

Solvent-accessible surface area (backbone atoms only — not comparable to full-atom values): 5755 Å² total; per-residue (Å²): 139,81,86,76,80,84,80,62,84,90,73,64,50,58,80,83,65,58,67,68,62,48,32,54,53,29,47,76,71,74,42,53,59,68,57,30,52,52,52,50,52,56,38,57,77,57,65,74,60,47,98,76,82,51,82,69,78,29,62,59,58,57,48,50,55,48,50,52,50,51,52,52,51,50,51,52,54,48,53,50,50,48,56,54,67,75,52,90,76,84,75,133

pLDDT: mean 75.14, std 15.91, range [40.22, 92.31]